Protein AF-G7UT11-F1 (afdb_monomer)

Radius of gyration: 15.76 Å; Cα contacts (8 Å, |Δi|>4): 49; chains: 1; bounding box: 40×12×43 Å

Solvent-accessible surface area (backbone atoms only — not comparable to full-atom values): 3151 Å² total; per-residue (Å²): 123,76,72,54,59,41,53,50,46,25,52,50,22,32,51,51,9,44,54,51,4,67,75,70,73,46,44,68,64,32,28,52,49,15,37,49,54,9,48,50,51,30,51,51,53,52,50,52,56,50,51,52,50,54,55,58,54,64,74,73,116

Nearest PDB structures (foldseek):
  6x89-assembly1_X1  TM=9.053E-01  e=6.322E+00  Vigna radiata

Structure (mmCIF, N/CA/C/O backbone):
data_AF-G7UT11-F1
#
_entry.id   AF-G7UT11-F1
#
loop_
_atom_site.group_PDB
_atom_site.id
_atom_site.type_symbol
_atom_site.label_atom_id
_atom_site.label_alt_id
_atom_site.label_comp_id
_atom_site.label_asym_id
_atom_site.label_entity_id
_atom_site.label_seq_id
_atom_site.pdbx_PDB_ins_code
_atom_site.Cartn_x
_atom_site.Cartn_y
_atom_site.Cartn_z
_atom_site.occupancy
_atom_site.B_iso_or_equiv
_atom_site.auth_seq_id
_atom_site.auth_comp_id
_atom_site.auth_asym_id
_atom_site.auth_atom_id
_atom_site.pdbx_PDB_model_num
ATOM 1 N N . MET A 1 1 ? -20.074 -8.922 1.705 1.00 48.59 1 MET A N 1
ATOM 2 C CA . MET A 1 1 ? -19.265 -8.191 0.695 1.00 48.59 1 MET A CA 1
ATOM 3 C C . MET A 1 1 ? -18.203 -7.218 1.259 1.00 48.59 1 MET A C 1
ATOM 5 O O . MET A 1 1 ? -17.404 -6.716 0.484 1.00 48.59 1 MET A O 1
ATOM 9 N N . LYS A 1 2 ? -18.101 -6.954 2.580 1.00 51.62 2 LYS A N 1
ATOM 10 C CA . LYS A 1 2 ? -17.165 -5.940 3.137 1.00 51.62 2 LYS A CA 1
ATOM 11 C C . LYS A 1 2 ? -15.664 -6.270 3.017 1.00 51.62 2 LYS A C 1
ATOM 13 O O . LYS A 1 2 ? -14.863 -5.347 2.927 1.00 51.62 2 LYS A O 1
ATOM 18 N N . ARG A 1 3 ? -15.279 -7.554 2.956 1.00 55.91 3 ARG A N 1
ATOM 19 C CA . ARG A 1 3 ? -13.869 -7.968 2.784 1.00 55.91 3 ARG A CA 1
ATOM 20 C C . ARG A 1 3 ? -13.276 -7.581 1.422 1.00 55.91 3 ARG A C 1
ATOM 22 O O . ARG A 1 3 ? -12.071 -7.380 1.339 1.00 55.91 3 ARG A O 1
ATOM 29 N N . HIS A 1 4 ? -14.107 -7.405 0.390 1.00 62.56 4 HIS A N 1
ATOM 30 C CA . HIS A 1 4 ? -13.622 -7.067 -0.951 1.00 62.56 4 HIS A CA 1
ATOM 31 C C . HIS A 1 4 ? -12.962 -5.692 -1.012 1.00 62.56 4 HIS A C 1
ATOM 33 O O . HIS A 1 4 ? -11.959 -5.546 -1.692 1.00 62.56 4 HIS A O 1
ATOM 39 N N . ARG A 1 5 ? -13.467 -4.690 -0.277 1.00 67.00 5 ARG A N 1
ATOM 40 C CA . ARG A 1 5 ? -12.931 -3.323 -0.378 1.00 67.00 5 ARG A CA 1
ATOM 41 C C . ARG A 1 5 ? -11.478 -3.223 0.083 1.00 67.00 5 ARG A C 1
ATOM 43 O O . ARG A 1 5 ? -10.700 -2.553 -0.574 1.00 67.00 5 ARG A O 1
ATOM 50 N N . GLY A 1 6 ? -11.102 -3.914 1.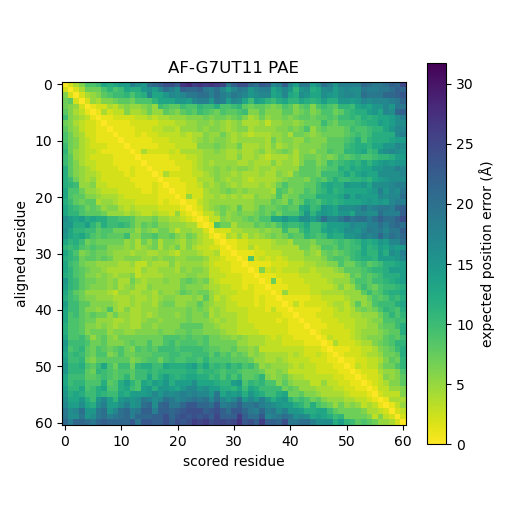161 1.00 70.25 6 GLY A N 1
ATOM 51 C CA . GLY A 1 6 ? -9.716 -3.906 1.643 1.00 70.25 6 GLY A CA 1
ATOM 52 C C . GLY A 1 6 ? -8.746 -4.543 0.645 1.00 70.25 6 GLY A C 1
ATOM 53 O O . GLY A 1 6 ? -7.717 -3.958 0.329 1.00 70.25 6 GLY A O 1
ATOM 54 N N . ILE A 1 7 ? -9.124 -5.700 0.092 1.00 77.88 7 ILE A N 1
ATOM 55 C CA . ILE A 1 7 ? -8.329 -6.408 -0.922 1.00 77.88 7 ILE A CA 1
ATOM 56 C C . ILE A 1 7 ? -8.223 -5.591 -2.213 1.00 77.88 7 ILE A C 1
ATOM 58 O O . ILE A 1 7 ? -7.147 -5.514 -2.790 1.00 77.88 7 ILE A O 1
ATOM 62 N N . VAL A 1 8 ? -9.305 -4.939 -2.649 1.00 81.31 8 VAL A N 1
ATOM 63 C CA . VAL A 1 8 ? -9.296 -4.103 -3.859 1.00 81.31 8 VAL A CA 1
ATOM 64 C C . VAL A 1 8 ? -8.301 -2.951 -3.729 1.00 81.31 8 VAL A C 1
ATOM 66 O O . VAL A 1 8 ? -7.563 -2.696 -4.670 1.00 81.31 8 VAL A O 1
ATOM 69 N N . VAL A 1 9 ? -8.229 -2.289 -2.571 1.00 80.56 9 VAL A N 1
ATOM 70 C CA . VAL A 1 9 ? -7.288 -1.172 -2.363 1.00 80.56 9 VAL A CA 1
ATOM 71 C C . VAL A 1 9 ? -5.837 -1.661 -2.331 1.00 80.56 9 VAL A C 1
ATOM 73 O O . VAL A 1 9 ? -4.963 -1.012 -2.900 1.00 80.56 9 VAL A O 1
ATOM 76 N N . LEU A 1 10 ? -5.586 -2.834 -1.740 1.00 78.19 10 LEU A N 1
ATOM 77 C CA . LEU A 1 10 ? -4.267 -3.465 -1.765 1.00 78.19 10 LEU A CA 1
ATOM 78 C C . LEU A 1 10 ? -3.831 -3.797 -3.201 1.00 78.19 10 LEU A C 1
ATOM 80 O O . LEU A 1 10 ? -2.735 -3.429 -3.614 1.00 78.19 10 LEU A O 1
ATOM 84 N N . VAL A 1 11 ? -4.706 -4.449 -3.972 1.00 83.06 11 VAL A N 1
ATOM 85 C CA . VAL A 1 11 ? -4.439 -4.822 -5.370 1.00 83.06 11 VAL A CA 1
ATOM 86 C C . VAL A 1 11 ? -4.236 -3.584 -6.241 1.00 83.06 11 VAL A C 1
ATOM 88 O O . VAL A 1 11 ? -3.335 -3.573 -7.073 1.00 83.06 11 VAL A O 1
ATOM 91 N N . LEU A 1 12 ? -5.016 -2.521 -6.022 1.00 85.62 12 LEU A N 1
ATOM 92 C CA . LEU A 1 12 ? -4.865 -1.261 -6.747 1.00 85.62 12 LEU A CA 1
ATOM 93 C C . LEU A 1 12 ? -3.509 -0.599 -6.455 1.00 85.62 12 LEU A C 1
ATOM 95 O O . LEU A 1 12 ? -2.849 -0.132 -7.379 1.00 85.62 12 LEU A O 1
ATOM 99 N N . GLY A 1 13 ? -3.072 -0.602 -5.191 1.00 82.94 13 GLY A N 1
ATOM 100 C CA . GLY A 1 13 ? -1.759 -0.090 -4.793 1.00 82.94 13 GLY A CA 1
ATOM 101 C C . GLY A 1 13 ? -0.608 -0.862 -5.440 1.00 82.94 13 GLY A C 1
ATOM 102 O O . GLY A 1 13 ? 0.309 -0.254 -5.988 1.00 82.94 13 GLY A O 1
ATOM 103 N N . ILE A 1 14 ? -0.689 -2.197 -5.460 1.00 84.19 14 ILE A N 1
ATOM 104 C CA . ILE A 1 14 ? 0.303 -3.054 -6.129 1.00 84.19 14 ILE A CA 1
ATOM 105 C C . ILE A 1 14 ? 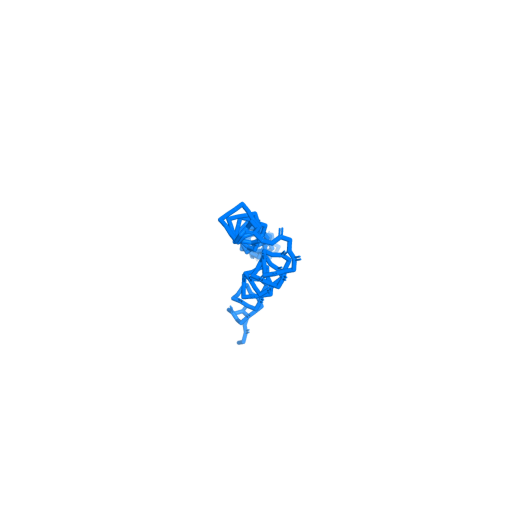0.302 -2.810 -7.643 1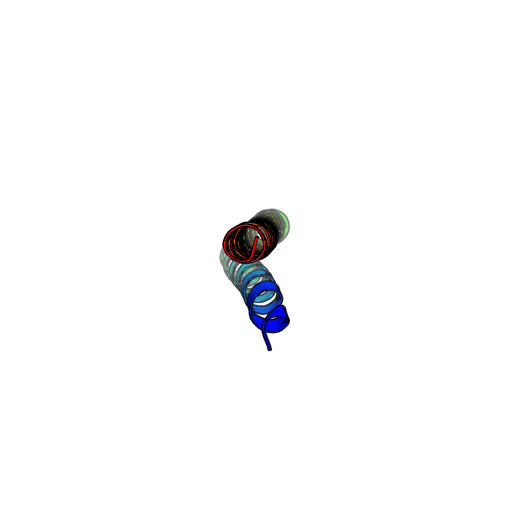.00 84.19 14 ILE A C 1
ATOM 107 O O . ILE A 1 14 ? 1.369 -2.675 -8.233 1.00 84.19 14 ILE A O 1
ATOM 111 N N . ALA A 1 15 ? -0.873 -2.711 -8.273 1.00 84.06 15 ALA A N 1
ATOM 112 C CA . ALA A 1 15 ? -0.991 -2.469 -9.710 1.00 84.06 15 ALA A CA 1
ATOM 113 C C . ALA A 1 15 ? -0.400 -1.110 -10.121 1.00 84.06 15 ALA A C 1
ATOM 115 O O . ALA A 1 15 ? 0.315 -1.029 -11.117 1.00 84.06 15 ALA A O 1
ATOM 116 N N . LEU A 1 16 ? -0.640 -0.058 -9.330 1.00 84.94 16 LEU A N 1
ATOM 117 C CA . LEU A 1 16 ? -0.040 1.262 -9.542 1.00 84.94 16 LEU A CA 1
ATOM 118 C C . LEU A 1 16 ? 1.478 1.236 -9.345 1.00 84.94 16 LEU A C 1
ATOM 120 O O . LEU A 1 16 ? 2.207 1.767 -10.179 1.00 84.94 16 LEU A O 1
ATOM 124 N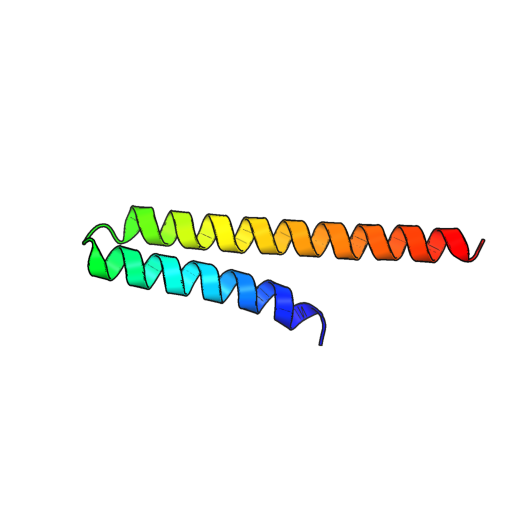 N . GLY A 1 17 ? 1.958 0.584 -8.283 1.00 82.00 17 GLY A N 1
ATOM 125 C CA . GLY A 1 17 ? 3.391 0.419 -8.033 1.00 82.00 17 GLY A CA 1
ATOM 126 C C . GLY A 1 17 ? 4.097 -0.361 -9.144 1.00 82.00 17 GLY A C 1
ATOM 127 O O . GLY A 1 17 ? 5.173 0.029 -9.586 1.00 82.00 17 GLY A O 1
ATOM 128 N N . ALA A 1 18 ? 3.463 -1.415 -9.659 1.00 78.69 18 ALA A N 1
ATOM 129 C CA . ALA A 1 18 ? 3.977 -2.196 -10.778 1.00 78.69 18 ALA A CA 1
ATOM 130 C C . ALA A 1 18 ? 3.993 -1.394 -12.090 1.00 78.69 18 ALA A C 1
ATOM 132 O O . ALA A 1 18 ? 4.983 -1.443 -12.815 1.00 78.69 18 ALA A O 1
ATOM 133 N N . ALA A 1 19 ? 2.940 -0.620 -12.382 1.00 82.88 19 ALA A N 1
ATOM 134 C CA . ALA A 1 19 ? 2.877 0.225 -13.575 1.00 82.88 19 ALA A CA 1
ATOM 135 C C . ALA A 1 19 ? 3.930 1.349 -13.548 1.00 82.88 19 ALA A C 1
ATOM 137 O O . ALA A 1 19 ? 4.619 1.576 -14.541 1.00 82.88 19 ALA A O 1
ATOM 138 N N . LEU A 1 20 ? 4.100 2.015 -12.401 1.00 80.31 20 LEU A N 1
ATOM 139 C CA . LEU A 1 20 ? 5.110 3.062 -12.215 1.00 80.31 20 LEU A CA 1
ATOM 140 C C . LEU A 1 20 ? 6.531 2.493 -12.237 1.00 80.31 20 LEU A C 1
ATOM 142 O O . LEU A 1 20 ? 7.412 3.075 -12.867 1.00 80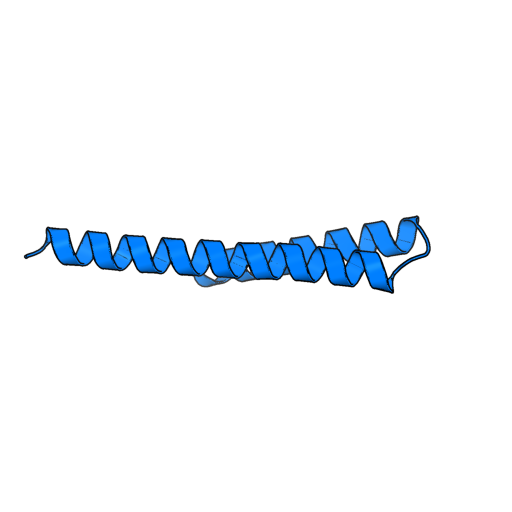.31 20 LEU A O 1
ATOM 146 N N . GLY A 1 21 ? 6.745 1.329 -11.623 1.00 82.44 21 GLY A N 1
ATOM 147 C CA . GLY A 1 21 ? 8.016 0.610 -11.677 1.00 82.44 21 GLY A CA 1
ATOM 148 C C . GLY A 1 21 ? 8.388 0.170 -13.093 1.00 82.44 21 GLY A C 1
ATOM 149 O O . GLY A 1 21 ? 9.537 0.323 -13.499 1.00 82.44 21 GLY A O 1
ATOM 150 N N . ALA A 1 22 ? 7.416 -0.305 -13.877 1.00 80.75 22 ALA A N 1
ATOM 151 C CA . ALA A 1 22 ? 7.626 -0.650 -15.281 1.00 80.75 22 ALA A CA 1
ATOM 152 C C . ALA A 1 22 ? 7.954 0.580 -16.144 1.00 80.75 22 ALA A C 1
ATOM 154 O O . ALA A 1 22 ? 8.781 0.485 -17.045 1.00 80.75 22 ALA A O 1
ATOM 155 N N . ALA A 1 23 ? 7.344 1.734 -15.856 1.00 82.50 23 ALA A N 1
ATOM 156 C CA . ALA A 1 23 ? 7.586 2.974 -16.591 1.00 82.50 23 ALA A CA 1
ATOM 157 C C . ALA A 1 23 ? 8.925 3.651 -16.242 1.00 82.50 23 ALA A C 1
ATOM 159 O O . ALA A 1 23 ? 9.510 4.323 -17.087 1.00 82.50 23 ALA A O 1
ATOM 160 N N . THR A 1 24 ? 9.407 3.497 -15.007 1.00 81.75 24 THR A N 1
ATOM 161 C CA . THR A 1 24 ? 10.634 4.157 -14.517 1.00 81.75 24 THR A CA 1
ATOM 162 C C . THR A 1 24 ? 11.874 3.264 -14.552 1.00 81.75 24 THR A C 1
ATOM 164 O O . THR A 1 24 ? 12.982 3.766 -14.392 1.00 81.75 24 THR A O 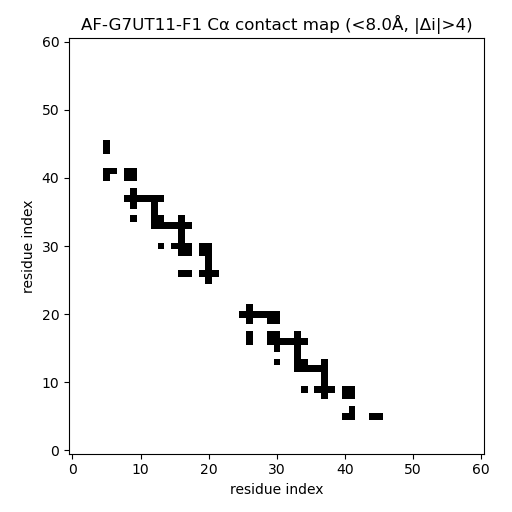1
ATOM 167 N N . GLY A 1 25 ? 11.711 1.952 -14.759 1.00 80.50 25 GLY A N 1
ATOM 168 C CA . GLY A 1 25 ? 12.805 0.975 -14.727 1.00 80.50 25 GLY A CA 1
ATOM 169 C C . GLY A 1 25 ? 13.224 0.544 -13.315 1.00 80.50 25 GLY A C 1
ATOM 170 O O . GLY A 1 25 ? 14.045 -0.356 -13.179 1.00 80.50 25 GLY A O 1
ATOM 171 N N . GLU A 1 26 ? 12.631 1.125 -12.268 1.00 78.94 26 GLU A N 1
ATOM 172 C CA . GLU A 1 26 ? 12.921 0.831 -10.857 1.00 78.94 26 GLU A CA 1
ATOM 173 C C . GLU A 1 26 ? 11.772 0.033 -10.218 1.00 78.94 26 GLU A C 1
ATOM 175 O O . GLU A 1 26 ? 11.037 0.490 -9.339 1.00 78.94 26 GLU A O 1
ATOM 180 N N . MET A 1 27 ? 11.566 -1.194 -10.704 1.00 73.19 27 MET A N 1
ATOM 181 C CA . MET A 1 27 ? 10.459 -2.046 -10.255 1.00 73.19 27 MET A CA 1
ATOM 182 C C . MET A 1 27 ? 10.483 -2.315 -8.744 1.00 73.19 27 MET A C 1
ATOM 184 O O . MET A 1 27 ? 9.421 -2.375 -8.134 1.00 73.19 27 MET A O 1
ATOM 188 N N . GLY A 1 28 ? 11.657 -2.444 -8.120 1.00 75.81 28 GLY A N 1
ATOM 189 C CA . GLY A 1 28 ? 11.767 -2.779 -6.697 1.00 75.81 28 GLY A CA 1
ATOM 190 C C . GLY A 1 28 ? 11.189 -1.701 -5.776 1.00 75.81 28 GLY A C 1
ATOM 191 O O . GLY A 1 28 ? 10.343 -1.995 -4.926 1.00 75.81 28 GLY A O 1
ATOM 192 N N . LEU A 1 29 ? 11.601 -0.445 -5.971 1.00 79.06 29 LEU A N 1
ATOM 193 C CA . LEU A 1 29 ? 11.153 0.677 -5.141 1.00 79.06 29 LEU A CA 1
ATOM 194 C C . LEU A 1 29 ? 9.662 0.969 -5.315 1.00 79.06 29 LEU A C 1
ATOM 196 O O . LEU A 1 29 ? 8.934 1.089 -4.328 1.00 79.06 29 LEU A O 1
ATOM 200 N N . TRP A 1 30 ? 9.187 1.054 -6.558 1.00 80.31 30 TRP A N 1
ATOM 201 C CA . TRP A 1 30 ? 7.803 1.444 -6.832 1.00 80.31 30 TRP A CA 1
ATOM 202 C C . TRP A 1 30 ? 6.795 0.365 -6.442 1.00 80.31 30 TRP A C 1
ATOM 204 O O . TRP A 1 30 ? 5.716 0.683 -5.939 1.00 80.31 30 TRP A O 1
ATOM 214 N N . LEU A 1 31 ? 7.147 -0.912 -6.601 1.00 79.94 31 LEU A N 1
ATOM 215 C CA . LEU A 1 31 ? 6.283 -2.028 -6.220 1.00 79.94 31 LEU A CA 1
ATOM 216 C C . LEU A 1 31 ? 6.244 -2.188 -4.691 1.00 79.94 31 LEU A C 1
ATOM 218 O O . LEU A 1 31 ? 5.165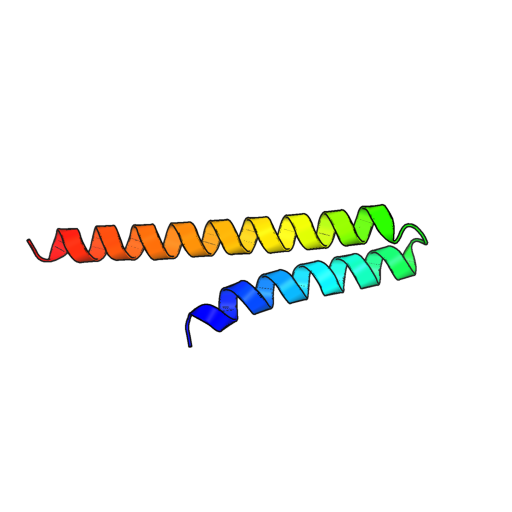 -2.384 -4.129 1.00 79.94 31 LEU A O 1
ATOM 222 N N . GLY A 1 32 ? 7.375 -1.980 -4.003 1.00 81.38 32 GLY A N 1
ATOM 223 C CA . GLY A 1 32 ? 7.425 -1.892 -2.540 1.00 81.38 32 GLY A CA 1
ATOM 224 C C . GLY A 1 32 ? 6.596 -0.727 -1.988 1.00 81.38 32 GLY A C 1
ATOM 225 O O . GLY A 1 32 ? 5.807 -0.907 -1.058 1.00 81.38 32 GLY A O 1
ATOM 226 N N . MET A 1 33 ? 6.697 0.451 -2.608 1.00 84.75 33 MET A N 1
ATOM 227 C CA . MET A 1 33 ? 5.921 1.634 -2.228 1.00 84.75 33 MET A CA 1
ATOM 228 C C . MET A 1 33 ? 4.419 1.443 -2.485 1.00 84.75 33 MET A C 1
ATOM 230 O O . MET A 1 33 ? 3.602 1.725 -1.607 1.00 84.75 33 MET A O 1
ATOM 234 N N . GLY A 1 34 ? 4.041 0.885 -3.639 1.00 84.06 34 GLY A N 1
ATOM 235 C CA . GLY A 1 34 ? 2.652 0.566 -3.975 1.00 84.06 34 GLY A CA 1
ATOM 236 C C . GLY A 1 34 ? 2.025 -0.474 -3.040 1.00 84.06 34 GLY A C 1
ATOM 237 O O . GLY A 1 34 ? 0.898 -0.292 -2.570 1.00 84.06 34 GLY A O 1
ATOM 238 N N . ALA A 1 35 ? 2.771 -1.529 -2.695 1.00 81.56 35 ALA A N 1
ATOM 239 C CA . ALA A 1 35 ? 2.340 -2.532 -1.722 1.00 81.56 35 ALA A CA 1
ATOM 240 C C . ALA A 1 35 ? 2.210 -1.947 -0.306 1.00 81.56 35 ALA A C 1
ATOM 242 O O . ALA A 1 35 ? 1.227 -2.226 0.383 1.00 81.56 35 ALA A O 1
ATOM 243 N N . GLY A 1 36 ? 3.153 -1.097 0.113 1.00 84.19 36 GLY A N 1
ATOM 244 C CA . GLY A 1 36 ? 3.127 -0.422 1.412 1.00 84.19 36 GLY A CA 1
ATOM 245 C C . GLY A 1 36 ? 1.922 0.507 1.572 1.00 84.19 36 GLY A C 1
ATOM 246 O O . GLY A 1 36 ? 1.208 0.429 2.573 1.00 84.19 36 GLY A O 1
ATOM 247 N N . ILE A 1 37 ? 1.634 1.328 0.557 1.00 85.94 37 ILE A N 1
ATOM 248 C CA . ILE A 1 37 ? 0.458 2.211 0.539 1.00 85.94 37 ILE A CA 1
ATOM 249 C C . ILE A 1 37 ? -0.833 1.381 0.567 1.00 85.94 37 ILE A C 1
ATOM 251 O O . ILE A 1 37 ? -1.728 1.653 1.371 1.00 85.94 37 ILE A O 1
ATOM 255 N N . GLY A 1 38 ? -0.917 0.334 -0.260 1.00 83.75 38 GLY A N 1
ATOM 256 C CA . GLY A 1 38 ? -2.074 -0.562 -0.300 1.00 83.75 38 GLY A CA 1
ATOM 257 C C . GLY A 1 38 ? -2.333 -1.269 1.037 1.00 83.75 38 GLY A C 1
ATOM 258 O O . GLY A 1 38 ? -3.474 -1.318 1.506 1.00 83.75 38 GLY A O 1
ATOM 259 N N . ALA A 1 39 ? -1.281 -1.767 1.691 1.00 82.12 39 ALA A N 1
ATOM 260 C CA . ALA A 1 39 ? -1.366 -2.438 2.987 1.00 82.12 39 ALA A CA 1
ATOM 261 C C . ALA A 1 39 ? -1.735 -1.469 4.118 1.00 82.12 39 ALA A C 1
ATOM 263 O O . ALA A 1 39 ? -2.608 -1.779 4.934 1.00 82.12 39 ALA A O 1
ATOM 264 N N . GLY A 1 40 ? -1.134 -0.275 4.135 1.00 8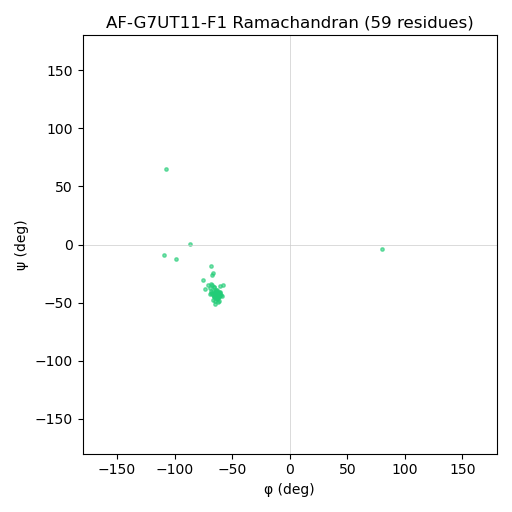5.25 40 GLY A N 1
ATOM 265 C CA . GLY A 1 40 ? -1.451 0.774 5.105 1.00 85.25 40 GLY A CA 1
ATOM 266 C C . GLY A 1 40 ? -2.916 1.204 5.026 1.00 85.25 40 GLY A C 1
ATOM 267 O O . GLY A 1 40 ? -3.605 1.287 6.045 1.00 85.25 40 GLY A O 1
ATOM 268 N N . TRP A 1 41 ? -3.442 1.378 3.813 1.00 83.94 41 TRP A N 1
ATOM 269 C CA . TRP A 1 41 ? -4.846 1.731 3.610 1.00 83.94 41 TRP A CA 1
ATOM 270 C C . TRP A 1 41 ? -5.793 0.605 4.038 1.00 83.94 41 TRP A C 1
ATOM 272 O O . TRP A 1 41 ? -6.827 0.852 4.667 1.00 83.94 41 TRP A O 1
ATOM 282 N N . MET A 1 42 ? -5.434 -0.648 3.751 1.00 80.06 42 MET A N 1
ATOM 283 C CA . MET A 1 42 ? -6.202 -1.811 4.187 1.00 80.06 42 MET A CA 1
ATOM 284 C C . MET A 1 42 ? -6.256 -1.911 5.721 1.00 80.06 42 MET A C 1
ATOM 286 O O . MET A 1 42 ? -7.331 -2.153 6.280 1.00 80.06 42 MET A O 1
ATOM 290 N N . ALA A 1 43 ? -5.134 -1.667 6.405 1.00 81.50 43 ALA A N 1
ATOM 291 C CA . ALA A 1 43 ? -5.065 -1.632 7.864 1.00 81.50 43 ALA A CA 1
ATOM 292 C C . ALA A 1 43 ? -5.910 -0.490 8.453 1.00 81.50 43 ALA A C 1
ATOM 294 O O . ALA A 1 43 ? -6.677 -0.716 9.393 1.00 81.50 43 ALA A O 1
ATOM 295 N N . LEU A 1 44 ? -5.853 0.706 7.855 1.00 84.88 44 LEU A N 1
ATOM 296 C CA . LEU A 1 44 ? -6.647 1.866 8.267 1.00 84.88 44 LEU A CA 1
ATOM 297 C C . LEU A 1 44 ? -8.155 1.596 8.139 1.00 84.88 44 LEU A C 1
ATOM 299 O O . LEU A 1 44 ? -8.916 1.802 9.085 1.00 84.88 44 LEU A O 1
ATOM 303 N N . LEU A 1 45 ? -8.595 1.073 6.990 1.00 82.94 45 LEU A N 1
ATOM 304 C CA . LEU A 1 45 ? -9.991 0.692 6.754 1.00 82.94 45 LEU A CA 1
ATOM 305 C C . LEU A 1 45 ? -10.452 -0.392 7.735 1.00 82.94 45 LEU A C 1
ATOM 307 O O . LEU A 1 45 ? -11.564 -0.314 8.261 1.00 82.94 45 LEU A O 1
ATOM 311 N N . GLY A 1 46 ? -9.596 -1.380 8.010 1.00 81.50 46 GLY A N 1
ATOM 312 C CA . GLY A 1 46 ? -9.858 -2.416 9.006 1.00 81.50 46 GLY A CA 1
ATOM 313 C C . GLY A 1 46 ? -10.029 -1.848 10.417 1.00 81.50 46 GLY A C 1
ATOM 314 O O . GLY A 1 46 ? -10.971 -2.226 11.118 1.00 81.50 46 GLY A O 1
ATOM 315 N N . GLY A 1 47 ? -9.169 -0.905 10.813 1.00 82.06 47 GLY A N 1
ATOM 316 C CA . GLY A 1 47 ? -9.242 -0.200 12.093 1.00 82.06 47 GLY A CA 1
ATOM 317 C C . GLY A 1 47 ? -10.513 0.638 12.236 1.00 82.06 47 GLY A C 1
ATOM 318 O O . GLY A 1 47 ? -11.222 0.514 13.235 1.00 82.06 47 GLY A O 1
ATOM 319 N N . ILE A 1 48 ? -10.866 1.417 11.208 1.00 83.19 48 ILE A N 1
ATOM 320 C CA . ILE A 1 48 ? -12.092 2.232 11.184 1.00 83.19 48 ILE A CA 1
ATOM 321 C C . ILE A 1 48 ? -13.346 1.348 11.272 1.00 83.19 48 ILE A C 1
ATOM 323 O O . ILE A 1 48 ? -14.283 1.677 12.003 1.00 83.19 48 ILE A O 1
ATOM 327 N N . ASP A 1 49 ? -13.387 0.214 10.564 1.00 80.69 49 ASP A N 1
ATOM 328 C CA . ASP A 1 49 ? -14.533 -0.707 10.607 1.00 80.69 49 ASP A CA 1
ATOM 329 C C . ASP A 1 49 ? -14.677 -1.376 11.989 1.00 80.69 49 ASP A C 1
ATOM 331 O O . ASP A 1 49 ? -15.795 -1.573 12.478 1.00 80.69 49 ASP A O 1
ATOM 335 N N . ARG A 1 50 ? -13.552 -1.662 12.662 1.00 78.75 50 ARG A N 1
ATOM 336 C CA . ARG A 1 50 ? -13.533 -2.117 14.063 1.00 78.75 50 ARG A CA 1
ATOM 337 C C . ARG A 1 50 ? -14.047 -1.035 15.012 1.00 78.75 50 ARG A C 1
ATOM 339 O O . ARG A 1 50 ? -14.950 -1.313 15.798 1.00 78.75 50 ARG A O 1
ATOM 346 N N . GLY A 1 51 ? -13.555 0.197 14.883 1.00 81.44 51 GLY A N 1
ATOM 347 C CA . GLY A 1 51 ? -13.991 1.337 15.694 1.00 81.44 51 GLY A CA 1
ATOM 348 C C . GLY A 1 51 ? -15.488 1.625 15.553 1.00 81.44 51 GLY A C 1
ATOM 349 O O . GLY A 1 51 ? -16.190 1.759 16.554 1.00 81.44 51 GLY A O 1
ATOM 350 N N . ARG A 1 52 ? -16.023 1.608 14.323 1.00 79.25 52 ARG A N 1
ATOM 351 C CA . ARG A 1 52 ? -17.471 1.762 14.083 1.00 79.25 52 ARG A CA 1
ATOM 352 C C . ARG A 1 52 ? -18.303 0.664 14.735 1.00 79.25 52 ARG A C 1
ATOM 354 O O . ARG A 1 52 ? -19.414 0.945 15.173 1.00 79.25 52 ARG A O 1
ATOM 361 N N . ARG A 1 53 ? -17.809 -0.579 14.778 1.00 77.12 53 ARG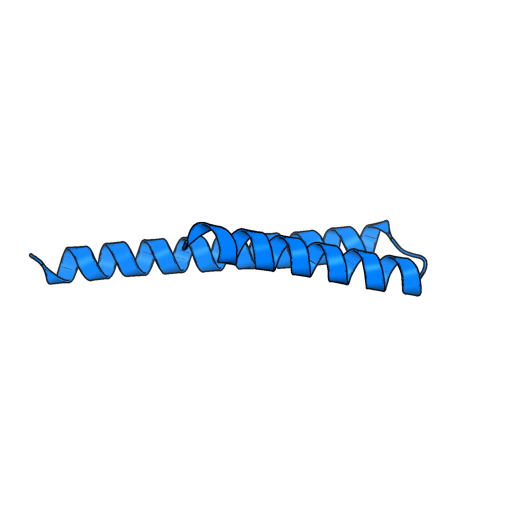 A N 1
ATOM 362 C CA . ARG A 1 53 ? -18.506 -1.679 15.462 1.00 77.12 53 ARG A CA 1
ATOM 363 C C . ARG A 1 53 ? -18.517 -1.493 16.976 1.00 77.12 53 ARG A C 1
ATOM 365 O O . ARG A 1 53 ? -19.575 -1.681 17.565 1.00 77.12 53 ARG A O 1
ATOM 372 N N . CYS A 1 54 ? -17.410 -1.053 17.576 1.00 78.12 54 CYS A N 1
ATOM 373 C CA . CYS A 1 54 ? -17.372 -0.719 19.003 1.00 78.12 54 CYS A CA 1
ATOM 374 C C . CYS A 1 54 ? -18.331 0.430 19.351 1.00 78.12 54 CYS A C 1
ATOM 376 O O . CYS A 1 54 ? -19.099 0.315 20.300 1.00 78.12 54 CYS A O 1
ATOM 378 N N . LEU A 1 55 ? -18.351 1.501 18.549 1.00 78.69 55 LEU A N 1
ATOM 379 C CA . LEU A 1 55 ? -19.268 2.630 18.753 1.00 78.69 55 LEU A CA 1
ATOM 380 C C . LEU A 1 55 ? -20.740 2.225 18.599 1.00 78.69 55 LEU A C 1
ATOM 382 O O . LEU A 1 55 ? -21.582 2.664 19.373 1.00 78.69 55 LEU A O 1
ATOM 386 N N . ARG A 1 56 ? -21.057 1.349 17.637 1.00 75.94 56 ARG A N 1
ATOM 387 C CA . ARG A 1 56 ? -22.414 0.799 17.483 1.00 75.94 56 ARG A CA 1
ATOM 388 C C . ARG A 1 56 ? -22.830 -0.128 18.622 1.00 75.94 56 ARG A C 1
ATOM 390 O O . ARG A 1 56 ? -24.013 -0.165 18.928 1.00 75.94 56 ARG A O 1
ATOM 397 N N . GLY A 1 57 ? -21.895 -0.883 19.200 1.00 72.88 57 GLY A N 1
ATOM 398 C CA . GLY A 1 57 ? -22.162 -1.715 20.376 1.00 72.88 57 GLY A CA 1
ATOM 399 C C . GLY A 1 57 ? -22.504 -0.861 21.593 1.00 72.88 57 GLY A C 1
ATOM 400 O O . GLY A 1 57 ? -23.511 -1.101 22.238 1.00 72.88 57 GLY A O 1
ATOM 401 N N . ARG A 1 58 ? -21.740 0.214 21.810 1.00 65.06 58 ARG A N 1
ATOM 402 C CA . ARG A 1 58 ? -21.918 1.139 22.938 1.00 65.06 58 ARG A CA 1
ATOM 403 C C . ARG A 1 58 ? -23.201 1.979 22.890 1.00 65.06 58 ARG A C 1
ATOM 405 O O . ARG A 1 58 ? -23.576 2.545 23.898 1.00 65.06 58 ARG A O 1
ATOM 412 N N . ALA A 1 59 ? -23.843 2.100 21.730 1.00 62.53 59 ALA A N 1
ATOM 413 C CA . ALA A 1 59 ? -25.118 2.809 21.584 1.00 62.53 59 ALA A CA 1
ATOM 414 C C . ALA A 1 59 ? -26.346 1.917 21.863 1.00 62.53 59 ALA A C 1
ATOM 416 O O . ALA A 1 59 ? -27.475 2.363 21.670 1.00 62.53 59 ALA A O 1
ATOM 417 N N . ARG A 1 60 ? -26.131 0.641 22.209 1.00 59.75 60 ARG A N 1
ATOM 418 C CA . ARG A 1 60 ? -27.187 -0.342 22.490 1.00 59.75 60 ARG A CA 1
ATOM 419 C C . ARG A 1 60 ? -27.300 -0.732 23.966 1.00 59.75 60 ARG A C 1
ATOM 421 O O . ARG A 1 60 ? -28.260 -1.426 24.288 1.00 59.75 60 ARG A O 1
ATOM 428 N N . ASP A 1 61 ? -26.346 -0.304 24.786 1.00 54.62 61 ASP A N 1
ATOM 429 C CA . ASP A 1 61 ? -26.377 -0.345 26.253 1.00 54.62 61 ASP A CA 1
ATOM 430 C C . ASP A 1 61 ? -26.817 1.026 26.782 1.00 54.62 61 ASP A C 1
ATOM 432 O O . ASP A 1 61 ? -27.570 1.059 27.779 1.00 54.62 61 ASP A O 1
#

Secondary structure (DSSP, 8-state):
-THHHHHHHHHHHHHHHHHHHHHHS-HHHHHHHHHHHHHHHHHHHHHHHHHHHHHHHHT--

pLDDT: mean 77.63, std 8.77, range [48.59, 85.94]

Sequence (61 aa):
MKRHRGIVVLVLGIALGAALGAATGEMGLWLGMGAGIGAGWMALLGGIDRGRRCLRGRARD

Mean predicted aligned error: 7.96 Å

Foldseek 3Di:
DVVVVLVVLQVVLQVQLCVVCVVVVNSPVSNVRSNVRSNVVSVVSVVVVVVVVVVVVVVVD

Organism: Pseudoxanthomonas spadix (strain BD-a59) (NCBI:txid1045855)